Protein AF-A0A257GVI9-F1 (afdb_monomer_lite)

Sequence (114 aa):
LAILCRAFDITVGADVKSKPRRMQDLLALRTQVGDLTQNYFAEMGPHGYAALNVLTDYATRPEGVMAPEAAMHGLQQKAGSWMDGFITAIKDPDFSFDNYLGDFRKTAELIESL

Structure (mmCIF, N/CA/C/O backbone):
data_AF-A0A257GVI9-F1
#
_entry.id   AF-A0A257GVI9-F1
#
loop_
_atom_site.group_PDB
_atom_site.id
_atom_site.type_symbol
_atom_site.label_atom_id
_atom_site.label_alt_id
_atom_site.label_comp_id
_atom_site.label_asym_id
_atom_site.label_entity_id
_atom_site.label_seq_id
_atom_site.pdbx_PDB_ins_code
_atom_site.Cartn_x
_atom_site.Cartn_y
_atom_site.Cartn_z
_atom_site.occupancy
_atom_site.B_iso_or_equiv
_atom_site.auth_seq_id
_atom_site.auth_comp_id
_atom_site.auth_asym_id
_atom_site.auth_atom_id
_atom_site.pdbx_PDB_model_num
ATOM 1 N N . LEU A 1 1 ? 3.065 -1.462 4.996 1.00 94.38 1 LEU A N 1
ATOM 2 C CA . LEU A 1 1 ? 3.066 -2.027 3.624 1.00 94.38 1 LEU A CA 1
ATOM 3 C C . LEU A 1 1 ? 1.868 -2.936 3.279 1.00 94.38 1 LEU A C 1
ATOM 5 O O . LEU A 1 1 ? 1.249 -2.708 2.249 1.00 94.38 1 LEU A O 1
ATOM 9 N N . ALA A 1 2 ? 1.505 -3.948 4.084 1.00 96.62 2 ALA A N 1
ATOM 10 C CA . ALA A 1 2 ? 0.453 -4.920 3.715 1.00 96.62 2 ALA A CA 1
ATOM 11 C C . ALA A 1 2 ? -0.926 -4.295 3.418 1.00 96.62 2 ALA A C 1
ATOM 13 O O . ALA A 1 2 ? -1.579 -4.676 2.449 1.00 96.62 2 ALA A O 1
ATOM 14 N N . ILE A 1 3 ? -1.342 -3.294 4.207 1.00 96.12 3 ILE A N 1
ATOM 15 C CA . ILE A 1 3 ? -2.574 -2.527 3.950 1.00 96.12 3 ILE A CA 1
ATOM 16 C C . ILE A 1 3 ? -2.517 -1.846 2.580 1.00 96.12 3 ILE A C 1
ATOM 18 O O . ILE A 1 3 ? -3.471 -1.943 1.819 1.00 96.12 3 ILE A O 1
ATOM 22 N N . LEU A 1 4 ? -1.390 -1.215 2.242 1.00 97.25 4 LEU A N 1
ATOM 23 C CA . LEU A 1 4 ? -1.190 -0.566 0.948 1.00 97.25 4 LEU A CA 1
ATOM 24 C C . LEU A 1 4 ? -1.246 -1.573 -0.208 1.00 97.25 4 LEU A C 1
ATOM 26 O O . LEU A 1 4 ? -1.900 -1.314 -1.216 1.00 97.25 4 LEU A O 1
ATOM 30 N N . CYS A 1 5 ? -0.635 -2.749 -0.036 1.00 97.50 5 CYS A N 1
ATOM 31 C CA . CYS A 1 5 ? -0.706 -3.808 -1.040 1.00 97.50 5 CYS A CA 1
ATOM 32 C C . CYS A 1 5 ? -2.151 -4.256 -1.275 1.00 97.50 5 CYS A C 1
ATOM 34 O O . CYS A 1 5 ? -2.574 -4.370 -2.419 1.00 97.50 5 CYS A O 1
ATOM 36 N N . ARG A 1 6 ? -2.934 -4.426 -0.206 1.00 97.38 6 ARG A N 1
ATOM 37 C CA . ARG A 1 6 ? -4.356 -4.760 -0.314 1.00 97.38 6 ARG A CA 1
ATOM 38 C C . ARG A 1 6 ? -5.185 -3.633 -0.935 1.00 97.38 6 ARG A C 1
ATOM 40 O O . ARG A 1 6 ? -6.041 -3.910 -1.764 1.00 97.38 6 ARG A O 1
ATOM 47 N N . ALA A 1 7 ? -4.941 -2.381 -0.549 1.00 97.25 7 ALA A N 1
ATOM 48 C CA . ALA A 1 7 ? -5.693 -1.224 -1.034 1.00 97.25 7 ALA A CA 1
ATOM 49 C C . ALA A 1 7 ? -5.529 -1.005 -2.543 1.00 97.25 7 ALA A C 1
ATOM 51 O O . ALA A 1 7 ? -6.485 -0.635 -3.221 1.00 97.25 7 ALA A O 1
ATOM 52 N N . PHE A 1 8 ? -4.336 -1.273 -3.078 1.00 97.06 8 PHE A N 1
ATOM 53 C CA . PHE A 1 8 ? -4.043 -1.070 -4.499 1.00 97.06 8 PHE A CA 1
ATOM 54 C C . PHE A 1 8 ? -3.970 -2.353 -5.324 1.00 97.06 8 PHE A C 1
ATOM 56 O O . PHE A 1 8 ? -3.726 -2.275 -6.532 1.00 97.06 8 PHE A O 1
ATOM 63 N N . ASP A 1 9 ? -4.257 -3.501 -4.708 1.00 95.88 9 ASP A N 1
ATOM 64 C CA . ASP A 1 9 ? -4.183 -4.830 -5.321 1.00 95.88 9 ASP A CA 1
ATOM 65 C C . ASP A 1 9 ? -2.783 -5.138 -5.886 1.00 95.88 9 ASP A C 1
ATOM 67 O O . ASP A 1 9 ? -2.591 -5.550 -7.030 1.00 95.88 9 ASP A O 1
ATOM 71 N N . ILE A 1 10 ? -1.760 -4.858 -5.078 1.00 96.06 10 ILE A N 1
ATOM 72 C CA . ILE A 1 10 ? -0.366 -5.157 -5.397 1.00 96.06 10 ILE A CA 1
ATOM 73 C C . ILE A 1 10 ? -0.076 -6.574 -4.927 1.00 96.06 10 ILE A C 1
ATOM 75 O O . ILE A 1 10 ? -0.143 -6.871 -3.736 1.00 96.06 10 ILE A O 1
ATOM 79 N N . THR A 1 11 ? 0.310 -7.422 -5.873 1.00 95.12 11 THR A N 1
ATOM 80 C CA . THR A 1 11 ? 0.798 -8.780 -5.634 1.00 95.12 11 THR A CA 1
ATOM 81 C C . THR A 1 11 ? 2.217 -8.923 -6.181 1.00 95.12 11 THR A C 1
ATOM 83 O O . THR A 1 11 ? 2.602 -8.272 -7.162 1.00 95.12 11 THR A O 1
ATOM 86 N N . VAL A 1 12 ? 3.032 -9.742 -5.513 1.00 94.12 12 VAL A N 1
ATOM 87 C CA . VAL A 1 12 ? 4.427 -9.992 -5.896 1.00 94.12 12 VAL A CA 1
ATOM 88 C C . VAL A 1 12 ? 4.720 -11.484 -5.805 1.00 94.12 12 VAL A C 1
ATOM 90 O O . VAL A 1 12 ? 4.492 -12.110 -4.774 1.00 94.12 12 VAL A O 1
ATOM 93 N N . GLY A 1 13 ? 5.231 -12.047 -6.901 1.00 91.00 13 GLY A N 1
ATOM 94 C CA . GLY A 1 13 ? 5.737 -13.415 -6.955 1.00 91.00 13 GLY A CA 1
ATOM 95 C C . GLY A 1 13 ? 7.220 -13.497 -6.592 1.00 91.00 13 GLY A C 1
ATOM 96 O O . GLY A 1 13 ? 7.959 -12.513 -6.673 1.00 91.00 13 GLY A O 1
ATOM 97 N N . ALA A 1 14 ? 7.682 -14.695 -6.229 1.00 87.19 14 ALA A N 1
ATOM 98 C CA . ALA A 1 14 ? 9.088 -14.949 -5.900 1.00 87.19 14 ALA A CA 1
ATOM 99 C C . ALA A 1 14 ? 10.053 -14.690 -7.080 1.00 87.19 14 ALA A C 1
ATOM 101 O O . ALA A 1 14 ? 11.242 -14.449 -6.879 1.00 87.19 14 ALA A O 1
ATOM 102 N N . ASP A 1 15 ? 9.542 -14.690 -8.312 1.00 92.38 15 ASP A N 1
ATOM 103 C CA . ASP A 1 15 ? 10.286 -14.423 -9.541 1.00 92.38 15 ASP A CA 1
ATOM 104 C C . ASP A 1 15 ? 10.685 -12.947 -9.707 1.00 92.38 15 ASP A C 1
ATOM 106 O O . ASP A 1 15 ? 11.453 -12.620 -10.612 1.00 92.38 15 ASP A O 1
ATOM 110 N N . VAL A 1 16 ? 10.230 -12.042 -8.835 1.00 92.38 16 VAL A N 1
ATOM 111 C CA . VAL A 1 16 ? 10.506 -10.602 -8.950 1.00 92.38 16 VAL A CA 1
ATOM 112 C C . VAL A 1 16 ? 11.997 -10.257 -8.955 1.00 92.38 16 VAL A C 1
ATOM 114 O O . VAL A 1 16 ? 12.408 -9.336 -9.658 1.00 92.38 16 VAL A O 1
ATOM 117 N N . LYS A 1 17 ? 12.827 -11.053 -8.268 1.00 90.12 17 LYS A N 1
ATOM 118 C CA . LYS A 1 17 ? 14.294 -10.894 -8.251 1.00 90.12 17 LYS A CA 1
ATOM 119 C C . LYS A 1 17 ? 14.929 -11.088 -9.632 1.00 90.12 17 LYS A C 1
ATOM 121 O O . LYS A 1 17 ? 16.020 -10.593 -9.885 1.00 90.12 17 LYS A O 1
ATOM 126 N N . SER A 1 18 ? 14.234 -11.774 -10.539 1.00 93.75 18 SER A N 1
ATOM 127 C CA . SER A 1 18 ? 14.645 -11.960 -11.936 1.00 93.75 18 SER A CA 1
ATOM 128 C C . SER A 1 18 ? 14.131 -10.866 -12.884 1.00 93.75 18 SER A C 1
ATOM 130 O O . SER A 1 18 ? 14.418 -10.903 -14.078 1.00 93.75 18 SER A O 1
ATOM 132 N N . LYS A 1 19 ? 13.381 -9.875 -12.374 1.00 95.50 19 LYS A N 1
ATOM 133 C CA . LYS A 1 19 ? 12.750 -8.794 -13.148 1.00 95.50 19 LYS A CA 1
ATOM 134 C C . LYS A 1 19 ? 13.271 -7.425 -12.675 1.00 95.50 19 LYS A C 1
ATOM 136 O O . LYS A 1 19 ? 12.579 -6.752 -11.908 1.00 95.50 19 LYS A O 1
ATOM 141 N N . PRO A 1 20 ? 14.447 -6.963 -13.152 1.00 94.69 20 PRO A N 1
ATOM 142 C CA . PRO A 1 20 ? 15.135 -5.786 -12.607 1.00 94.69 20 PRO A CA 1
ATOM 143 C C . PRO A 1 20 ? 14.284 -4.517 -12.563 1.00 94.69 20 PRO A C 1
ATOM 145 O O . PRO A 1 20 ? 14.276 -3.818 -11.556 1.00 94.69 20 PRO A O 1
ATOM 148 N N . ARG A 1 21 ? 13.510 -4.245 -13.622 1.00 95.00 21 ARG A N 1
ATOM 149 C CA . ARG A 1 21 ? 12.629 -3.071 -13.664 1.00 95.00 21 ARG A CA 1
ATOM 150 C C . ARG A 1 21 ? 11.527 -3.143 -12.608 1.00 95.00 21 ARG A C 1
ATOM 152 O O . ARG A 1 21 ? 11.337 -2.194 -11.865 1.00 95.00 21 ARG A O 1
ATOM 159 N N . ARG A 1 22 ? 10.857 -4.293 -12.485 1.00 95.31 22 ARG A N 1
ATOM 160 C CA . ARG A 1 22 ? 9.814 -4.485 -11.468 1.00 95.31 22 ARG A CA 1
ATOM 161 C C . ARG A 1 22 ? 10.386 -4.400 -10.053 1.00 95.31 22 ARG A C 1
ATOM 163 O O . ARG A 1 22 ? 9.715 -3.894 -9.164 1.00 95.31 22 ARG A O 1
ATOM 170 N N . MET A 1 23 ? 11.608 -4.884 -9.844 1.00 96.50 23 MET A N 1
ATOM 171 C CA . MET A 1 23 ? 12.307 -4.750 -8.568 1.00 96.50 23 MET A CA 1
ATOM 172 C C . MET A 1 23 ? 12.582 -3.278 -8.234 1.00 96.50 23 MET A C 1
ATOM 174 O O . MET A 1 23 ? 12.281 -2.856 -7.124 1.00 96.50 23 MET A O 1
ATOM 178 N N . GLN A 1 24 ? 13.078 -2.486 -9.191 1.00 97.00 24 GLN A N 1
ATOM 179 C CA . GLN A 1 24 ? 13.267 -1.040 -9.007 1.00 97.00 24 GLN A CA 1
ATOM 180 C C . GLN A 1 24 ? 11.950 -0.324 -8.699 1.00 97.00 24 GLN A C 1
ATOM 182 O O . GLN A 1 24 ? 11.902 0.480 -7.772 1.00 97.00 24 GLN A O 1
ATOM 187 N N . ASP A 1 25 ? 10.877 -0.666 -9.414 1.00 96.75 25 ASP A N 1
ATOM 188 C CA . ASP A 1 25 ? 9.545 -0.114 -9.165 1.00 96.75 25 ASP A CA 1
ATOM 189 C C . ASP A 1 25 ? 9.082 -0.403 -7.721 1.00 96.75 25 ASP A C 1
ATOM 191 O O . ASP A 1 25 ? 8.610 0.483 -7.015 1.00 96.75 25 ASP A O 1
ATOM 195 N N . LEU A 1 26 ? 9.257 -1.639 -7.242 1.00 97.38 26 LEU A N 1
ATOM 196 C CA . LEU A 1 26 ? 8.874 -2.022 -5.880 1.00 97.38 26 LEU A CA 1
ATOM 197 C C . LEU A 1 26 ? 9.759 -1.391 -4.800 1.00 97.38 26 LEU A C 1
ATOM 199 O O . LEU A 1 26 ? 9.252 -1.091 -3.722 1.00 97.38 26 LEU A O 1
ATOM 203 N N . LEU A 1 27 ? 11.048 -1.174 -5.078 1.00 97.62 27 LEU A N 1
ATOM 204 C CA . LEU A 1 27 ? 11.944 -0.446 -4.178 1.00 97.62 27 LEU A CA 1
ATOM 205 C C . LEU A 1 27 ? 11.507 1.014 -4.039 1.00 97.62 27 LEU A C 1
ATOM 207 O O . LEU A 1 27 ? 11.383 1.490 -2.916 1.00 97.62 27 LEU A O 1
ATOM 211 N N . ALA A 1 28 ? 11.192 1.690 -5.148 1.00 98.06 28 ALA A N 1
ATOM 212 C CA . ALA A 1 28 ? 10.692 3.065 -5.118 1.00 98.06 28 ALA A CA 1
ATOM 213 C C . ALA A 1 28 ? 9.369 3.169 -4.338 1.00 98.06 28 ALA A C 1
ATOM 215 O O . ALA A 1 28 ? 9.233 4.002 -3.445 1.00 98.06 28 ALA A O 1
ATOM 216 N N . LEU A 1 29 ? 8.434 2.245 -4.589 1.00 97.94 29 LEU A N 1
ATOM 217 C CA . LEU A 1 29 ? 7.192 2.143 -3.821 1.00 97.94 29 LEU A CA 1
ATOM 218 C C . LEU A 1 29 ? 7.467 1.954 -2.324 1.00 97.94 29 LEU A C 1
ATOM 220 O O . LEU A 1 29 ? 6.881 2.651 -1.498 1.00 97.94 29 LEU A O 1
ATOM 224 N N . ARG A 1 30 ? 8.343 1.012 -1.958 1.00 98.06 30 ARG A N 1
ATOM 225 C CA . ARG A 1 30 ? 8.681 0.725 -0.558 1.00 98.06 30 ARG A CA 1
ATOM 226 C C . ARG A 1 30 ? 9.275 1.945 0.131 1.00 98.06 30 ARG A C 1
ATOM 228 O O . ARG A 1 30 ? 8.830 2.271 1.228 1.00 98.06 30 ARG A O 1
ATOM 235 N N . THR A 1 31 ? 10.240 2.604 -0.507 1.00 98.44 31 THR A N 1
ATOM 236 C CA . THR A 1 31 ? 10.879 3.813 0.019 1.00 98.44 31 THR A CA 1
ATOM 237 C C . THR A 1 31 ? 9.843 4.902 0.252 1.00 98.44 31 THR A C 1
ATOM 239 O O . THR A 1 31 ? 9.678 5.338 1.388 1.00 98.44 31 THR A O 1
ATOM 242 N N . GLN A 1 32 ? 9.059 5.252 -0.769 1.00 98.38 32 GLN A N 1
ATOM 243 C CA . GLN A 1 32 ? 8.058 6.307 -0.648 1.00 98.38 32 GLN A CA 1
ATOM 244 C C . GLN A 1 32 ? 7.036 6.013 0.457 1.00 98.38 32 GLN A C 1
ATOM 246 O O . GLN A 1 32 ? 6.722 6.871 1.279 1.00 98.38 32 GLN A O 1
ATOM 251 N N . VAL A 1 33 ? 6.499 4.792 0.501 1.00 98.12 33 VAL A N 1
ATOM 252 C CA . VAL A 1 33 ? 5.494 4.406 1.500 1.00 98.12 33 VAL A CA 1
ATOM 253 C C . VAL A 1 33 ? 6.090 4.379 2.905 1.00 98.12 33 VAL A C 1
ATOM 255 O O . VAL A 1 33 ? 5.396 4.734 3.860 1.00 98.12 33 VAL A O 1
ATOM 258 N N . GLY A 1 34 ? 7.354 3.973 3.040 1.00 98.06 34 GLY A N 1
ATOM 259 C CA . GLY A 1 34 ? 8.106 4.047 4.289 1.00 98.06 34 GLY A CA 1
ATOM 260 C C . GLY A 1 34 ? 8.209 5.484 4.790 1.00 98.06 34 GLY A C 1
ATOM 261 O O . GLY A 1 34 ? 7.792 5.760 5.916 1.00 98.06 34 GLY A O 1
ATOM 262 N N . ASP A 1 35 ? 8.650 6.398 3.925 1.00 98.44 35 ASP A N 1
ATOM 263 C CA . ASP A 1 35 ? 8.805 7.820 4.243 1.00 98.44 35 ASP A CA 1
ATOM 264 C C . ASP A 1 35 ? 7.464 8.463 4.623 1.00 98.44 35 ASP A C 1
ATOM 266 O O . ASP A 1 35 ? 7.353 9.128 5.654 1.00 98.44 35 ASP A O 1
ATOM 270 N N . LEU A 1 36 ? 6.405 8.213 3.844 1.00 98.44 36 LEU A N 1
ATOM 271 C CA . LEU A 1 36 ? 5.056 8.696 4.157 1.00 98.44 36 LEU A CA 1
ATOM 272 C C . LEU A 1 36 ? 4.562 8.159 5.502 1.00 98.44 36 LEU A C 1
ATOM 274 O O . LEU A 1 36 ? 4.012 8.914 6.304 1.00 98.44 36 LEU A O 1
ATOM 278 N N . THR A 1 37 ? 4.766 6.865 5.766 1.00 98.06 37 THR A N 1
ATOM 279 C CA . THR A 1 37 ? 4.355 6.245 7.032 1.00 98.06 37 THR A CA 1
ATOM 280 C C . THR A 1 37 ? 5.090 6.884 8.201 1.00 98.06 37 THR A C 1
ATOM 282 O O . THR A 1 37 ? 4.446 7.267 9.174 1.00 98.06 37 THR A O 1
ATOM 285 N N . GLN A 1 38 ? 6.412 7.046 8.097 1.00 98.06 38 GLN A N 1
ATOM 286 C CA . GLN A 1 38 ? 7.220 7.688 9.129 1.00 98.06 38 GLN A CA 1
ATOM 287 C C . GLN A 1 38 ? 6.742 9.117 9.399 1.00 98.06 38 GLN A C 1
ATOM 289 O O . GLN A 1 38 ? 6.524 9.469 10.556 1.00 98.06 38 GLN A O 1
ATOM 294 N N . ASN A 1 39 ? 6.533 9.914 8.350 1.00 98.19 39 ASN A N 1
ATOM 295 C CA . ASN A 1 39 ? 6.131 11.313 8.475 1.00 98.19 39 ASN A CA 1
ATOM 296 C C . ASN A 1 39 ? 4.748 11.451 9.124 1.00 98.19 39 ASN A C 1
ATOM 298 O O . ASN A 1 39 ? 4.616 12.105 10.158 1.00 98.19 39 ASN A O 1
ATOM 302 N N . TYR A 1 40 ? 3.728 10.773 8.585 1.00 98.25 40 TYR A N 1
ATOM 303 C CA . TYR A 1 40 ? 2.369 10.869 9.126 1.00 98.25 40 TYR A CA 1
ATOM 304 C C . TYR A 1 40 ? 2.256 10.295 10.541 1.00 98.25 40 TYR A C 1
ATOM 306 O O . TYR A 1 40 ? 1.520 10.838 11.366 1.00 98.25 40 TYR A O 1
ATOM 314 N N . PHE A 1 41 ? 2.978 9.214 10.852 1.00 97.75 41 PHE A N 1
ATOM 315 C CA . PHE A 1 41 ? 2.912 8.604 12.181 1.00 97.75 41 PHE A CA 1
ATOM 316 C C . PHE A 1 41 ? 3.689 9.423 13.215 1.00 97.75 41 PHE A C 1
ATOM 318 O O . PHE A 1 41 ? 3.282 9.448 14.374 1.00 97.75 41 PHE A O 1
ATOM 325 N N . ALA A 1 42 ? 4.768 10.103 12.816 1.00 98.00 42 ALA A N 1
ATOM 326 C CA . ALA A 1 42 ? 5.492 11.020 13.691 1.00 98.00 42 ALA A CA 1
ATOM 327 C C . ALA A 1 42 ? 4.681 12.289 13.995 1.00 98.00 42 ALA A C 1
ATOM 329 O O . ALA A 1 42 ? 4.691 12.756 15.131 1.00 98.00 42 ALA A O 1
ATOM 330 N N . GLU A 1 43 ? 3.971 12.833 13.003 1.00 97.38 43 GLU A N 1
ATOM 331 C CA . GLU A 1 43 ? 3.197 14.069 13.157 1.00 97.38 43 GLU A CA 1
ATOM 332 C C . GLU A 1 43 ? 1.871 13.851 13.902 1.00 97.38 43 GLU A C 1
ATOM 334 O O . GLU A 1 43 ? 1.503 14.649 14.763 1.00 97.38 43 GLU A O 1
ATOM 339 N N . MET A 1 44 ? 1.148 12.772 13.583 1.00 96.00 44 MET A N 1
ATOM 340 C CA . MET A 1 44 ? -0.238 12.576 14.033 1.00 96.00 44 MET A CA 1
ATOM 341 C C . MET A 1 44 ? -0.407 11.404 15.010 1.00 96.00 44 MET A C 1
ATOM 343 O O . MET A 1 44 ? -1.407 11.322 15.721 1.00 96.00 44 MET A O 1
ATOM 347 N N . GLY A 1 45 ? 0.568 10.495 15.069 1.00 95.69 45 GLY A N 1
ATOM 348 C CA . GLY A 1 45 ? 0.477 9.233 15.799 1.00 95.69 45 GLY A CA 1
ATOM 349 C C . GLY A 1 45 ? -0.031 8.057 14.944 1.00 95.69 45 GLY A C 1
ATOM 350 O O . GLY A 1 45 ? -0.578 8.241 13.853 1.00 95.69 45 GLY A O 1
ATOM 351 N N . PRO A 1 46 ? 0.139 6.809 15.425 1.00 94.25 46 PRO A N 1
ATOM 352 C CA . PRO A 1 46 ? -0.123 5.591 14.656 1.00 94.25 46 PRO A CA 1
ATOM 353 C C . PRO A 1 46 ? -1.605 5.176 14.691 1.00 94.25 46 PRO A C 1
ATOM 355 O O . PRO A 1 46 ? -1.958 4.113 15.202 1.00 94.25 46 PRO A O 1
ATOM 358 N N . HIS A 1 47 ? -2.495 6.015 14.164 1.00 92.94 47 HIS A N 1
ATOM 359 C CA . HIS A 1 47 ? -3.937 5.748 14.117 1.00 92.94 47 HIS A CA 1
ATOM 360 C C . HIS A 1 47 ? -4.478 5.658 12.682 1.00 92.94 47 HIS A C 1
ATOM 362 O O . HIS A 1 47 ? -3.817 6.045 11.717 1.00 92.94 47 HIS A O 1
ATOM 368 N N . GLY A 1 48 ? -5.730 5.209 12.533 1.00 89.62 48 GLY A N 1
ATOM 369 C CA . GLY A 1 48 ? -6.358 4.972 11.226 1.00 89.62 48 GLY A CA 1
ATOM 370 C C . GLY A 1 48 ? -6.307 6.164 10.263 1.00 89.62 48 GLY A C 1
ATOM 371 O O . GLY A 1 48 ? -6.066 5.972 9.078 1.00 89.62 48 GLY A O 1
ATOM 372 N N . TYR A 1 49 ? -6.438 7.397 10.762 1.00 91.94 49 TYR A N 1
ATOM 373 C CA . TYR A 1 49 ? -6.349 8.596 9.917 1.00 91.94 49 TYR A CA 1
ATOM 374 C C . TYR A 1 49 ? -4.944 8.828 9.327 1.00 91.94 49 TYR A C 1
ATOM 376 O O . TYR A 1 49 ? -4.824 9.189 8.161 1.00 91.94 49 TYR A O 1
ATOM 384 N N . ALA A 1 50 ? -3.873 8.536 10.075 1.00 95.88 50 ALA A N 1
ATOM 385 C CA . ALA A 1 50 ? -2.508 8.616 9.560 1.00 95.88 50 ALA A CA 1
ATOM 386 C C . ALA A 1 50 ? -2.284 7.557 8.471 1.00 95.88 50 ALA A C 1
ATOM 388 O O . ALA A 1 50 ? -1.729 7.854 7.419 1.00 95.88 50 ALA A O 1
ATOM 389 N N . ALA A 1 51 ? -2.794 6.337 8.679 1.00 94.44 51 ALA A N 1
ATOM 390 C CA . ALA A 1 51 ? -2.750 5.288 7.664 1.00 94.44 51 ALA A CA 1
ATOM 391 C C . ALA A 1 51 ? -3.546 5.660 6.399 1.00 94.44 51 ALA A C 1
ATOM 393 O O . ALA A 1 51 ? -3.080 5.398 5.293 1.00 94.44 51 ALA A O 1
ATOM 394 N N . LEU A 1 52 ? -4.714 6.297 6.545 1.00 94.88 52 LEU A N 1
ATOM 395 C CA . LEU A 1 52 ? -5.497 6.793 5.412 1.00 94.88 52 LEU A CA 1
ATOM 396 C C . LEU A 1 52 ? -4.712 7.840 4.614 1.00 94.88 52 LEU A C 1
ATOM 398 O O . LEU A 1 52 ? -4.636 7.722 3.394 1.00 94.88 52 LEU A O 1
ATOM 402 N N . ASN A 1 53 ? -4.073 8.792 5.298 1.00 97.00 53 ASN A N 1
ATOM 403 C CA . ASN A 1 53 ? -3.265 9.820 4.647 1.00 97.00 53 ASN A CA 1
ATOM 404 C C . ASN A 1 53 ? -2.103 9.225 3.845 1.00 97.00 53 ASN A C 1
ATOM 406 O O . ASN A 1 53 ? -1.887 9.633 2.708 1.00 97.00 53 ASN A O 1
ATOM 410 N N . VAL A 1 54 ? -1.414 8.211 4.383 1.00 97.94 54 VAL A N 1
ATOM 411 C CA . VAL A 1 54 ? -0.365 7.481 3.647 1.00 97.94 54 VAL A CA 1
ATOM 412 C C . VAL A 1 54 ? -0.905 6.919 2.329 1.00 97.94 54 VAL A C 1
ATOM 414 O O . VAL A 1 54 ? -0.271 7.076 1.287 1.00 97.94 54 VAL A O 1
ATOM 417 N N . LEU A 1 55 ? -2.081 6.280 2.351 1.00 97.75 55 LEU A N 1
ATOM 418 C CA . LEU A 1 55 ? -2.682 5.691 1.151 1.00 97.75 55 LEU A CA 1
ATOM 419 C C . LEU A 1 55 ? -3.089 6.759 0.132 1.00 97.75 55 LEU A C 1
ATOM 421 O O . LEU A 1 55 ? -2.795 6.620 -1.054 1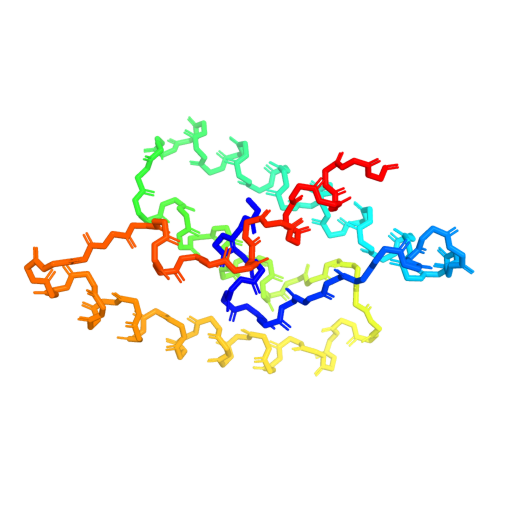.00 97.75 55 LEU A O 1
ATOM 425 N N . THR A 1 56 ? -3.764 7.820 0.574 1.00 97.56 56 THR A N 1
ATOM 426 C CA . THR A 1 56 ? -4.252 8.874 -0.325 1.00 97.56 56 THR A CA 1
ATOM 427 C C . THR A 1 56 ? -3.123 9.718 -0.904 1.00 97.56 56 THR A C 1
ATOM 429 O O . THR A 1 56 ? -3.208 10.145 -2.057 1.00 97.56 56 THR A O 1
ATOM 432 N N . ASP A 1 57 ? -2.054 9.937 -0.139 1.00 98.19 57 ASP A N 1
ATOM 433 C CA . ASP A 1 57 ? -0.892 10.684 -0.607 1.00 98.19 57 ASP A CA 1
ATOM 434 C C . ASP A 1 57 ? -0.084 9.856 -1.619 1.00 98.19 57 ASP A C 1
ATOM 436 O O . ASP A 1 57 ? 0.194 10.331 -2.721 1.00 98.19 57 ASP A O 1
ATOM 440 N N . TYR A 1 58 ? 0.147 8.565 -1.337 1.00 98.25 58 TYR A N 1
ATOM 441 C CA . TYR A 1 58 ? 0.719 7.643 -2.325 1.0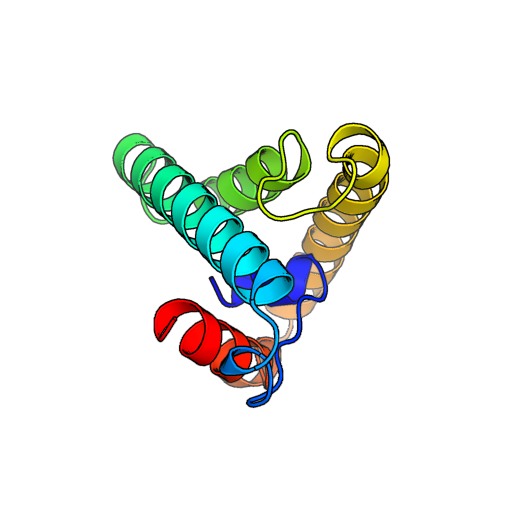0 98.25 58 TYR A CA 1
ATOM 442 C C . TYR A 1 58 ? -0.100 7.624 -3.625 1.00 98.25 58 TYR A C 1
ATOM 444 O O . TYR A 1 58 ? 0.453 7.761 -4.712 1.00 98.25 58 TYR A O 1
ATOM 452 N N . ALA A 1 59 ? -1.430 7.517 -3.532 1.00 97.50 59 ALA A N 1
ATOM 453 C CA . ALA A 1 59 ? -2.307 7.491 -4.703 1.00 97.50 59 ALA A CA 1
ATOM 454 C C . ALA A 1 59 ? -2.262 8.782 -5.542 1.00 97.50 59 ALA A C 1
ATOM 456 O O . ALA A 1 59 ? -2.568 8.745 -6.733 1.00 97.50 59 ALA A O 1
ATOM 457 N N . THR A 1 60 ? -1.896 9.914 -4.935 1.00 97.06 60 THR A N 1
ATOM 458 C CA . THR A 1 60 ? -1.835 11.226 -5.597 1.00 97.06 60 THR A CA 1
ATOM 459 C C . THR A 1 60 ? -0.516 11.445 -6.333 1.00 97.06 60 THR A C 1
ATOM 461 O O . THR A 1 60 ? -0.489 12.114 -7.363 1.00 97.06 60 THR A O 1
ATOM 464 N N . ARG A 1 61 ? 0.580 10.871 -5.837 1.00 96.31 61 ARG A N 1
ATOM 465 C CA . ARG A 1 61 ? 1.922 11.026 -6.417 1.00 96.31 61 ARG A CA 1
ATOM 466 C C . ARG A 1 61 ? 2.696 9.707 -6.380 1.00 96.31 61 ARG A C 1
ATOM 468 O O . ARG A 1 61 ? 3.712 9.630 -5.700 1.00 96.31 61 ARG A O 1
ATOM 475 N N . PRO A 1 62 ? 2.225 8.656 -7.065 1.00 96.75 62 PRO A N 1
ATOM 476 C CA . PRO A 1 62 ? 2.754 7.312 -6.878 1.00 96.75 62 PRO A CA 1
ATOM 477 C C . PRO A 1 62 ? 4.157 7.156 -7.470 1.00 96.75 62 PRO A C 1
ATOM 479 O O . PRO A 1 62 ? 4.377 7.388 -8.660 1.00 96.75 62 PRO A O 1
ATOM 482 N N . GLU A 1 63 ? 5.090 6.670 -6.661 1.00 96.75 63 GLU A N 1
ATOM 483 C CA . GLU A 1 63 ? 6.358 6.124 -7.132 1.00 96.75 63 GLU A CA 1
ATOM 484 C C . GLU A 1 63 ? 6.248 4.612 -7.360 1.00 96.75 63 GLU A C 1
ATOM 486 O O . GLU A 1 63 ? 5.389 3.916 -6.801 1.00 96.75 63 GLU A O 1
ATOM 491 N N . GLY A 1 64 ? 7.118 4.089 -8.227 1.00 94.31 64 GLY A N 1
ATOM 492 C CA . GLY A 1 64 ? 7.120 2.665 -8.559 1.00 94.31 64 GLY A CA 1
ATOM 493 C C . GLY A 1 64 ? 6.001 2.226 -9.504 1.00 94.31 64 GLY A C 1
ATOM 494 O O . GLY A 1 64 ? 5.608 1.057 -9.510 1.00 94.31 64 GLY A O 1
ATOM 495 N N . VAL A 1 65 ? 5.464 3.154 -10.300 1.00 92.50 65 VAL A N 1
ATOM 496 C CA . VAL A 1 65 ? 4.444 2.879 -11.319 1.00 92.50 65 VAL A CA 1
ATOM 497 C C . VAL A 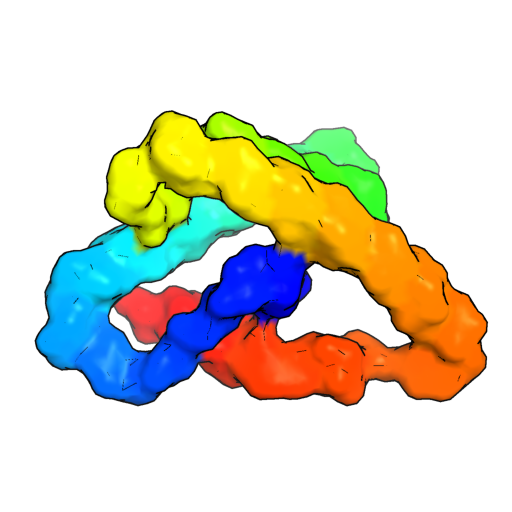1 65 ? 4.863 3.446 -12.674 1.00 92.50 65 VAL A C 1
ATOM 499 O O . VAL A 1 65 ? 5.525 4.479 -12.762 1.00 92.50 65 VAL A O 1
ATOM 502 N N . MET A 1 66 ? 4.467 2.778 -13.759 1.00 88.38 66 MET A N 1
ATOM 503 C CA . MET A 1 66 ? 4.632 3.345 -15.099 1.00 88.38 66 MET A CA 1
ATOM 504 C C . MET A 1 66 ? 3.597 4.446 -15.331 1.00 88.38 66 MET A C 1
ATOM 506 O O . MET A 1 66 ? 2.416 4.218 -15.088 1.00 88.38 66 MET A O 1
ATOM 510 N N . ALA A 1 67 ? 4.043 5.591 -15.857 1.00 90.88 67 ALA A N 1
ATOM 511 C CA . ALA A 1 67 ? 3.209 6.770 -16.119 1.00 90.88 67 ALA A CA 1
ATOM 512 C C . ALA A 1 67 ? 2.368 7.191 -14.887 1.00 90.88 67 ALA A C 1
ATOM 514 O O . ALA A 1 67 ? 1.148 7.001 -14.885 1.00 90.88 67 ALA A O 1
ATOM 515 N N . PRO A 1 68 ? 3.005 7.745 -13.834 1.00 89.38 68 PRO A N 1
ATOM 516 C CA . PRO A 1 68 ? 2.350 8.111 -12.573 1.00 89.38 68 PRO A CA 1
ATOM 517 C C . PRO A 1 68 ? 1.077 8.946 -12.739 1.00 89.38 68 PRO A C 1
ATOM 519 O O . PRO A 1 68 ? 0.063 8.662 -12.104 1.00 89.38 68 PRO A O 1
ATOM 522 N N . GLU A 1 69 ? 1.089 9.916 -13.650 1.00 90.88 69 GLU A N 1
ATOM 523 C CA . GLU A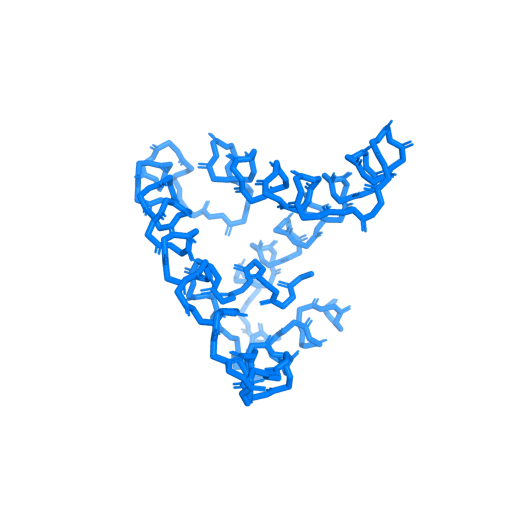 1 69 ? -0.043 10.802 -13.926 1.00 90.88 69 GLU A CA 1
ATOM 524 C C . GLU A 1 69 ? -1.243 10.032 -14.490 1.00 90.88 69 GLU A C 1
ATOM 526 O O . GLU A 1 69 ? -2.390 10.312 -14.142 1.00 90.88 69 GLU A O 1
ATOM 531 N N . ALA A 1 70 ? -0.984 9.024 -15.329 1.00 90.75 70 ALA A N 1
ATOM 532 C CA . ALA A 1 70 ? -2.021 8.160 -15.886 1.00 90.75 70 ALA A CA 1
ATOM 533 C C . ALA A 1 70 ? -2.558 7.158 -14.848 1.00 90.75 70 ALA A C 1
ATOM 535 O O . ALA A 1 70 ? -3.729 6.781 -14.902 1.00 90.75 70 ALA A O 1
ATOM 536 N N . ALA A 1 71 ? -1.725 6.738 -13.890 1.00 92.62 71 ALA A N 1
ATOM 537 C CA . ALA A 1 71 ? -2.109 5.815 -12.823 1.00 92.62 71 ALA A CA 1
ATOM 538 C C . ALA A 1 71 ? -2.892 6.494 -11.682 1.00 92.62 71 ALA A C 1
ATOM 540 O O . ALA A 1 71 ? -3.703 5.835 -11.026 1.00 92.62 71 ALA A O 1
ATOM 541 N N . MET A 1 72 ? -2.680 7.798 -11.463 1.00 95.00 72 MET A N 1
ATOM 542 C CA . MET A 1 72 ? -3.225 8.574 -10.342 1.00 95.00 72 MET A CA 1
ATOM 543 C C . MET A 1 72 ? -4.740 8.411 -10.178 1.00 95.00 72 MET A C 1
ATOM 545 O O . MET A 1 72 ? -5.209 8.050 -9.100 1.00 95.00 72 MET A O 1
ATOM 549 N N . HIS A 1 73 ? -5.516 8.609 -11.249 1.00 95.69 73 HIS A N 1
ATOM 550 C CA . HIS A 1 73 ? -6.978 8.512 -11.179 1.00 95.69 73 HIS A CA 1
ATOM 551 C C . HIS A 1 73 ? -7.446 7.129 -10.699 1.00 95.69 73 HIS A C 1
ATOM 553 O O . HIS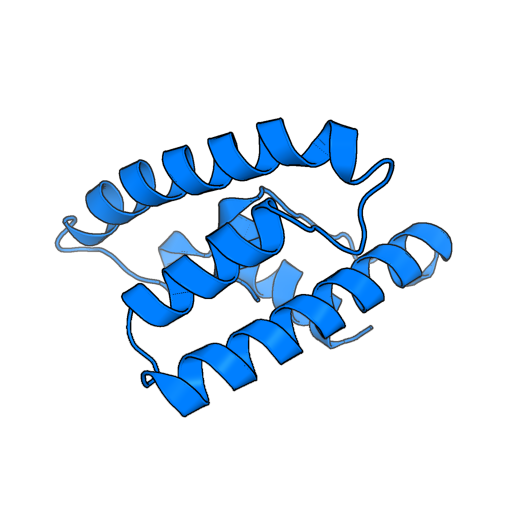 A 1 73 ? -8.292 7.023 -9.810 1.00 95.69 73 HIS A O 1
ATOM 559 N N . GLY A 1 74 ? -6.856 6.063 -11.250 1.00 96.06 74 GLY A N 1
ATOM 560 C CA . GLY A 1 74 ? -7.187 4.693 -10.868 1.00 96.06 74 GLY A CA 1
ATOM 561 C C . GLY A 1 74 ? -6.787 4.378 -9.426 1.00 96.06 74 GLY A C 1
ATOM 562 O O . GLY A 1 74 ? -7.540 3.728 -8.705 1.00 96.06 74 GLY A O 1
ATOM 563 N N . LEU A 1 75 ? -5.633 4.869 -8.971 1.00 97.12 75 LEU A N 1
ATOM 564 C CA . LEU A 1 75 ? -5.185 4.679 -7.591 1.00 97.12 75 LEU A CA 1
ATOM 565 C C . LEU A 1 75 ? -6.057 5.445 -6.593 1.00 97.12 75 LEU A C 1
ATOM 567 O O . LEU A 1 75 ? -6.408 4.891 -5.555 1.00 97.12 75 LEU A O 1
ATOM 571 N N . GLN A 1 76 ? -6.476 6.669 -6.912 1.00 97.31 76 GLN A N 1
ATOM 572 C CA . GLN A 1 76 ? -7.394 7.441 -6.069 1.00 97.31 76 GLN A CA 1
ATOM 573 C C . GLN A 1 76 ? -8.766 6.759 -5.957 1.00 97.31 76 GLN A C 1
ATOM 575 O O . GLN A 1 76 ? -9.308 6.644 -4.857 1.00 97.31 76 GLN A O 1
ATOM 580 N N . GLN A 1 77 ? -9.300 6.222 -7.061 1.00 97.50 77 GLN A N 1
ATOM 581 C CA . GLN A 1 77 ? -10.528 5.419 -7.029 1.00 97.50 77 GLN A CA 1
ATOM 582 C C . GLN A 1 77 ? -10.370 4.145 -6.192 1.00 97.50 77 GLN A C 1
ATOM 584 O O . GLN A 1 77 ? -11.266 3.807 -5.414 1.00 97.50 77 GLN A O 1
ATOM 589 N N . LYS A 1 78 ? -9.231 3.451 -6.314 1.00 97.12 78 LYS A N 1
ATOM 590 C CA . LYS A 1 78 ? -8.918 2.276 -5.490 1.00 97.12 78 LYS A CA 1
ATOM 591 C C . LYS A 1 78 ? -8.813 2.631 -4.007 1.00 97.12 78 LYS A C 1
ATOM 593 O O . LYS A 1 78 ? -9.375 1.908 -3.195 1.00 97.12 78 LYS A O 1
ATOM 598 N N . ALA A 1 79 ? -8.175 3.749 -3.652 1.00 96.56 79 ALA A N 1
ATOM 599 C CA . ALA A 1 79 ? -8.095 4.218 -2.268 1.00 96.56 79 ALA A CA 1
ATOM 600 C C . ALA A 1 79 ? -9.491 4.473 -1.674 1.00 96.56 79 ALA A C 1
ATOM 602 O O . ALA A 1 79 ? -9.785 3.993 -0.580 1.00 96.56 79 ALA A O 1
ATOM 603 N N . GLY A 1 80 ? -10.366 5.164 -2.416 1.00 95.44 80 GLY A N 1
ATOM 604 C CA . GLY A 1 80 ? -11.754 5.393 -2.002 1.00 95.44 80 GLY A CA 1
ATOM 605 C C . GLY A 1 80 ? -12.539 4.088 -1.844 1.00 95.44 80 GLY A C 1
ATOM 606 O O . GLY A 1 80 ? -13.107 3.830 -0.786 1.00 95.44 80 GLY A O 1
ATOM 607 N N . SER A 1 81 ? -12.477 3.214 -2.852 1.00 96.25 81 SER A N 1
ATOM 608 C CA . SER A 1 81 ? -13.163 1.911 -2.831 1.00 96.25 81 SER A CA 1
ATOM 609 C C . SER A 1 81 ? -12.674 1.018 -1.686 1.00 96.25 81 SER A C 1
ATOM 611 O O . SER A 1 81 ? -13.464 0.338 -1.029 1.00 96.25 81 SER A O 1
ATOM 613 N N . TRP A 1 82 ? -11.365 1.024 -1.422 1.00 96.19 82 TRP A N 1
ATOM 614 C CA . TRP A 1 82 ? -10.776 0.305 -0.299 1.00 96.19 82 TRP A CA 1
ATOM 615 C C . TRP A 1 82 ? -11.279 0.849 1.039 1.00 96.19 82 TRP A C 1
ATOM 617 O O . TRP A 1 82 ? -11.593 0.048 1.915 1.00 96.19 82 TRP A O 1
ATOM 627 N N . MET A 1 83 ? -11.390 2.171 1.201 1.00 94.38 83 MET A N 1
ATOM 628 C CA . MET A 1 83 ? -11.865 2.787 2.442 1.00 94.38 83 MET A CA 1
ATOM 629 C C . MET A 1 83 ? -13.304 2.362 2.762 1.00 94.38 83 MET A C 1
ATOM 631 O O . MET A 1 83 ? -13.569 1.907 3.877 1.00 94.38 83 MET A O 1
ATOM 635 N N . ASP A 1 84 ? -14.203 2.415 1.777 1.00 94.44 84 ASP A N 1
ATOM 636 C CA . ASP A 1 84 ? -15.595 1.971 1.934 1.00 94.44 84 ASP A CA 1
ATOM 637 C C . ASP A 1 84 ? -15.676 0.475 2.295 1.00 94.44 84 ASP A C 1
ATOM 639 O O . ASP A 1 84 ? -16.407 0.062 3.208 1.00 94.44 84 ASP A O 1
ATOM 643 N N . GLY A 1 85 ? -14.866 -0.349 1.622 1.00 95.19 85 GLY A N 1
ATOM 644 C CA . GLY A 1 85 ? -14.763 -1.781 1.896 1.00 95.19 85 GLY A CA 1
ATOM 645 C C . GLY A 1 85 ? -14.160 -2.094 3.268 1.00 95.19 85 GLY A C 1
ATOM 646 O O . GLY A 1 85 ? -14.634 -2.993 3.961 1.00 95.19 85 GLY A O 1
ATOM 647 N N . PHE A 1 86 ? -13.141 -1.349 3.699 1.00 94.88 86 PHE A N 1
ATOM 648 C CA . PHE A 1 86 ? -12.485 -1.534 4.992 1.00 94.88 86 PHE A CA 1
ATOM 649 C C . PHE A 1 86 ? -13.414 -1.164 6.145 1.00 94.88 86 PHE A C 1
ATOM 651 O O . PHE A 1 86 ? -13.548 -1.956 7.072 1.00 94.88 86 PHE A O 1
ATOM 658 N N . ILE A 1 87 ? -14.118 -0.029 6.059 1.00 93.44 87 ILE A N 1
ATOM 659 C CA . ILE A 1 87 ? -15.117 0.382 7.060 1.00 93.44 87 ILE A CA 1
ATOM 660 C C . ILE A 1 87 ? -16.206 -0.682 7.211 1.00 93.44 87 ILE A C 1
ATOM 662 O O . ILE A 1 87 ? -16.689 -0.924 8.315 1.00 93.44 87 ILE A O 1
ATOM 666 N N . THR A 1 88 ? -16.603 -1.316 6.109 1.00 95.50 88 THR A N 1
ATOM 667 C CA . THR A 1 88 ? -17.572 -2.414 6.142 1.00 95.50 88 THR A CA 1
ATOM 668 C C . THR A 1 88 ? -16.974 -3.659 6.795 1.00 95.50 88 THR A C 1
ATOM 670 O O . THR A 1 88 ? -17.606 -4.242 7.669 1.00 95.50 88 THR A O 1
ATOM 673 N N . ALA A 1 89 ? -15.741 -4.028 6.438 1.00 95.12 89 ALA A N 1
ATOM 674 C CA . ALA A 1 89 ? -15.066 -5.205 6.980 1.00 95.12 89 ALA A CA 1
ATOM 675 C C . ALA A 1 89 ? -14.825 -5.112 8.496 1.00 95.12 89 ALA A C 1
ATOM 677 O O . ALA A 1 89 ? -15.076 -6.077 9.203 1.00 95.12 89 ALA A O 1
ATOM 678 N N . ILE A 1 90 ? -14.385 -3.961 9.015 1.00 94.94 90 ILE A N 1
ATOM 679 C CA . ILE A 1 90 ? -14.079 -3.805 10.451 1.00 94.94 90 ILE A CA 1
ATOM 680 C C . ILE A 1 90 ? -15.317 -3.770 11.354 1.00 94.94 90 ILE A C 1
ATOM 682 O O . ILE A 1 90 ? -15.180 -3.801 12.573 1.00 94.94 90 ILE A O 1
ATOM 686 N N . LYS A 1 91 ? -16.519 -3.651 10.777 1.00 95.94 91 LYS A N 1
ATOM 687 C CA . LYS A 1 91 ? -17.783 -3.752 11.523 1.00 95.94 91 LYS A CA 1
ATOM 688 C C . LYS A 1 91 ? -18.181 -5.200 11.794 1.00 95.94 91 LYS A C 1
ATOM 690 O O . LYS A 1 91 ? -19.075 -5.421 12.607 1.00 95.94 91 LYS A O 1
ATOM 695 N N . ASP A 1 92 ? -17.560 -6.152 11.104 1.00 96.56 92 ASP A N 1
ATOM 696 C CA . ASP A 1 92 ? -17.760 -7.570 11.360 1.00 96.56 92 ASP A CA 1
ATOM 697 C C . ASP A 1 92 ? -17.219 -7.920 12.764 1.00 96.56 92 ASP A C 1
ATOM 699 O O . ASP A 1 92 ? -16.047 -7.641 13.040 1.00 96.56 92 ASP A O 1
ATOM 703 N N . PRO A 1 93 ? -18.035 -8.502 13.665 1.00 96.25 93 PRO A N 1
ATOM 704 C CA . PRO A 1 93 ? -17.581 -8.940 14.986 1.00 96.25 93 PRO A CA 1
ATOM 705 C C . PRO A 1 93 ? -16.411 -9.930 14.945 1.00 96.25 93 PRO A C 1
ATOM 707 O O . PRO A 1 93 ? -15.619 -9.964 15.885 1.00 96.25 93 PRO A O 1
ATOM 710 N N . ASP A 1 94 ? -16.284 -10.693 13.857 1.00 96.81 94 ASP A N 1
ATOM 711 C CA . ASP A 1 94 ? -15.232 -11.687 13.647 1.00 96.81 94 ASP A CA 1
ATOM 712 C C . ASP A 1 94 ? -14.054 -11.126 12.822 1.00 96.81 94 ASP A C 1
ATOM 714 O O . ASP A 1 94 ? -13.195 -11.875 12.336 1.00 96.81 94 ASP A O 1
ATOM 718 N N . PHE A 1 95 ? -13.984 -9.798 12.646 1.00 96.94 95 PHE A N 1
ATOM 719 C CA . PHE A 1 95 ? -12.900 -9.159 11.910 1.00 96.94 95 PHE A CA 1
ATOM 720 C C . PHE A 1 95 ? -11.532 -9.499 12.515 1.00 96.94 95 PHE A C 1
ATOM 722 O O . PHE A 1 95 ? -11.247 -9.273 13.691 1.00 96.94 95 PHE A O 1
ATOM 729 N N . SER A 1 96 ? -10.629 -9.962 11.653 1.00 96.31 96 SER A N 1
ATOM 730 C CA . SER A 1 96 ? -9.225 -10.183 11.979 1.00 96.31 96 SER A CA 1
ATOM 731 C C . SER A 1 96 ? -8.351 -9.596 10.885 1.00 96.31 96 SER A C 1
ATOM 733 O O . SER A 1 96 ? -8.567 -9.859 9.701 1.00 96.31 96 SER A O 1
ATOM 735 N N . PHE A 1 97 ? -7.315 -8.853 11.275 1.00 94.00 97 PHE A N 1
ATOM 736 C CA . PHE A 1 97 ? -6.314 -8.362 10.330 1.00 94.00 97 PHE A CA 1
ATOM 737 C C . PHE A 1 97 ? -5.578 -9.495 9.616 1.00 94.00 97 PHE A C 1
ATOM 739 O O . PHE A 1 97 ? -5.172 -9.309 8.473 1.00 94.00 97 PHE A O 1
ATOM 746 N N . ASP A 1 98 ? -5.421 -10.659 10.245 1.00 94.88 98 ASP A N 1
ATOM 747 C CA . ASP A 1 98 ? -4.743 -11.797 9.623 1.00 94.88 98 ASP A CA 1
ATOM 748 C C . ASP A 1 98 ? -5.565 -12.332 8.449 1.00 94.88 98 ASP A C 1
ATOM 750 O O . ASP A 1 98 ? -5.053 -12.449 7.334 1.00 94.88 98 ASP A O 1
ATOM 754 N N . ASN A 1 99 ? -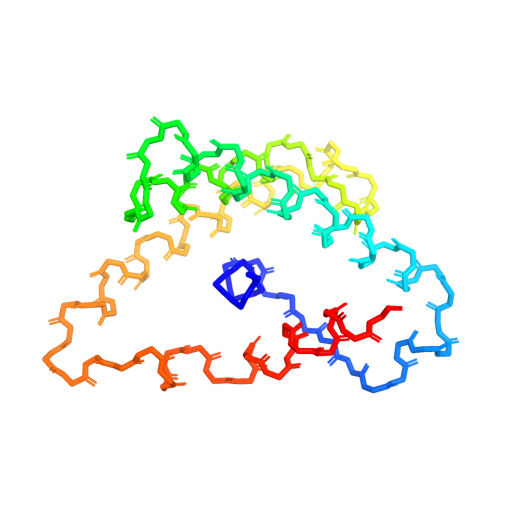6.863 -12.546 8.676 1.00 95.19 99 ASN A N 1
ATOM 755 C CA . ASN A 1 99 ? -7.801 -12.983 7.642 1.00 95.19 99 ASN A CA 1
ATOM 756 C C . ASN A 1 99 ? -8.011 -11.896 6.587 1.00 95.19 99 ASN A C 1
ATOM 758 O O . ASN A 1 99 ? -8.029 -12.176 5.390 1.00 95.19 99 ASN A O 1
ATOM 762 N N . TYR A 1 100 ? -8.143 -10.642 7.026 1.00 96.62 100 TYR A N 1
ATOM 763 C CA . TYR A 1 100 ? -8.345 -9.513 6.133 1.00 96.62 100 TYR A CA 1
ATOM 764 C C . TYR A 1 100 ? -7.128 -9.290 5.241 1.00 96.62 100 TYR A C 1
ATOM 766 O O . TYR A 1 100 ? -7.295 -9.083 4.053 1.00 96.62 100 TYR A O 1
ATOM 774 N N . LEU A 1 101 ? -5.897 -9.333 5.747 1.00 96.50 101 LEU A N 1
ATOM 775 C CA . LEU A 1 101 ? -4.719 -9.077 4.916 1.00 96.50 101 LEU A CA 1
ATOM 776 C C . LEU A 1 101 ? -4.307 -10.295 4.080 1.00 96.50 101 LEU A C 1
ATOM 778 O O . LEU A 1 101 ? -3.809 -10.098 2.975 1.00 96.50 101 LEU A O 1
ATOM 782 N N . GLY A 1 102 ? -4.527 -11.525 4.552 1.00 96.19 102 GLY A N 1
ATOM 783 C CA . GLY A 1 102 ? -4.255 -12.746 3.787 1.00 96.19 102 GLY A CA 1
ATOM 784 C C . GLY A 1 102 ? -2.870 -12.750 3.122 1.00 96.19 102 GLY A C 1
ATOM 785 O O . GLY A 1 102 ? -1.859 -12.402 3.740 1.00 96.19 102 GLY A O 1
ATOM 786 N N . ASP A 1 103 ? -2.820 -13.084 1.830 1.00 96.06 103 ASP A N 1
ATOM 787 C CA . ASP A 1 103 ? -1.570 -13.149 1.056 1.00 96.06 103 ASP A CA 1
ATOM 788 C C . ASP A 1 103 ? -0.896 -11.784 0.811 1.00 96.06 103 ASP A C 1
ATOM 790 O O . ASP A 1 103 ? 0.287 -11.731 0.451 1.00 96.06 103 ASP A O 1
ATOM 794 N N . PHE A 1 104 ? -1.573 -10.663 1.085 1.00 97.56 104 PHE A N 1
ATOM 795 C CA . PHE A 1 104 ? -0.932 -9.345 1.039 1.00 97.56 104 PHE A CA 1
ATOM 796 C C . PHE A 1 104 ? 0.118 -9.169 2.145 1.00 97.56 104 PHE A C 1
ATOM 798 O O . PHE A 1 104 ? 1.019 -8.343 1.994 1.00 97.56 104 PHE A O 1
ATOM 805 N N . ARG A 1 105 ? 0.069 -9.968 3.225 1.00 96.56 105 ARG A N 1
ATOM 806 C CA . ARG A 1 105 ? 1.153 -10.026 4.224 1.00 96.56 105 ARG A CA 1
ATOM 807 C C . ARG A 1 105 ? 2.441 -10.576 3.621 1.00 96.56 105 ARG A C 1
ATOM 809 O O . ARG A 1 105 ? 3.467 -9.908 3.679 1.00 96.56 105 ARG A O 1
ATOM 816 N N . LYS A 1 106 ? 2.357 -11.727 2.950 1.00 95.44 106 LYS A N 1
ATOM 817 C CA . LYS A 1 106 ? 3.499 -12.338 2.248 1.00 95.44 106 LYS A CA 1
ATOM 818 C C . LYS A 1 106 ? 4.027 -11.423 1.149 1.00 95.44 106 LYS A C 1
ATOM 820 O O . LYS A 1 106 ? 5.231 -11.296 0.971 1.00 95.44 106 LYS A O 1
ATOM 825 N N . THR A 1 107 ? 3.127 -10.753 0.428 1.00 96.62 107 THR A N 1
ATOM 826 C CA . THR A 1 107 ? 3.523 -9.759 -0.576 1.00 96.62 107 THR A CA 1
ATOM 827 C C . THR A 1 107 ? 4.333 -8.627 0.055 1.00 96.62 107 THR A C 1
ATOM 829 O O . THR A 1 107 ? 5.385 -8.267 -0.466 1.00 96.62 107 THR A O 1
ATOM 832 N N . ALA A 1 108 ? 3.878 -8.092 1.189 1.00 96.88 108 ALA A N 1
ATOM 833 C CA . ALA A 1 108 ? 4.611 -7.062 1.910 1.00 96.88 108 ALA A CA 1
ATOM 834 C C . ALA A 1 108 ? 5.986 -7.547 2.387 1.00 96.88 108 ALA A C 1
ATOM 836 O O . ALA A 1 108 ? 6.970 -6.851 2.169 1.00 96.88 108 ALA A O 1
ATOM 837 N N . GLU A 1 109 ? 6.069 -8.745 2.967 1.00 95.94 109 GLU A N 1
ATOM 838 C CA . GLU A 1 109 ? 7.337 -9.356 3.393 1.00 95.94 109 GLU A CA 1
ATOM 839 C C . GLU A 1 109 ? 8.316 -9.522 2.225 1.00 95.94 109 GLU A C 1
ATOM 841 O O . GLU A 1 109 ? 9.500 -9.209 2.355 1.00 95.94 109 GLU A O 1
ATOM 846 N N . LEU A 1 110 ? 7.826 -9.956 1.058 1.00 95.88 110 LEU A N 1
ATOM 847 C CA . LEU A 1 110 ? 8.647 -10.066 -0.144 1.00 95.88 110 LEU A CA 1
ATOM 848 C C . LEU A 1 110 ? 9.199 -8.708 -0.576 1.00 95.88 110 LEU A C 1
ATOM 850 O O . LEU A 1 110 ? 10.388 -8.633 -0.876 1.00 95.88 110 LEU A O 1
ATOM 854 N N . ILE A 1 111 ? 8.377 -7.653 -0.575 1.00 96.75 111 ILE A N 1
ATOM 855 C CA . ILE A 1 111 ? 8.808 -6.294 -0.937 1.00 96.75 111 ILE A CA 1
ATOM 856 C C . ILE A 1 111 ? 9.827 -5.743 0.073 1.00 96.75 111 ILE A C 1
ATOM 858 O O . ILE A 1 111 ? 10.818 -5.142 -0.334 1.00 96.75 111 ILE A O 1
ATOM 862 N N . GLU A 1 112 ? 9.626 -5.970 1.373 1.00 95.88 112 GLU A N 1
ATOM 863 C CA . GLU A 1 112 ? 10.577 -5.558 2.419 1.00 95.88 112 GLU A CA 1
ATOM 864 C C . GLU A 1 112 ? 11.925 -6.287 2.314 1.00 95.88 112 GLU A C 1
ATOM 866 O O . GLU A 1 112 ? 12.954 -5.744 2.707 1.00 95.88 112 GLU A O 1
ATOM 871 N N . SER A 1 113 ? 11.927 -7.505 1.762 1.00 94.06 113 SER A N 1
ATOM 872 C CA . SER A 1 113 ? 13.135 -8.314 1.556 1.00 94.06 113 SER A CA 1
ATOM 873 C C . SER A 1 113 ? 13.924 -8.000 0.276 1.00 94.06 113 SER A C 1
ATOM 875 O O . SER A 1 113 ? 14.949 -8.650 0.036 1.00 94.06 113 SER A O 1
ATOM 877 N N . LEU A 1 114 ? 13.427 -7.087 -0.571 1.00 90.00 114 LEU A N 1
ATOM 878 C CA . LEU A 1 114 ? 14.148 -6.592 -1.754 1.00 90.00 114 LEU A CA 1
ATOM 879 C C . LEU A 1 114 ? 15.320 -5.696 -1.346 1.00 90.00 114 LEU A C 1
ATOM 881 O O . LEU A 1 114 ? 16.361 -5.807 -2.025 1.00 90.00 114 LEU A O 1
#

Radius of gyration: 14.11 Å; chains: 1; bounding box: 33×29×32 Å

Foldseek 3Di:
DLLLCLLLVPADDPCVVVVVLLLQLLLFQVVLLVVQLVVLCVVPNDDPVSVLSSQLVCLQQPGSDDPSVVSSVVSNVSSVVSVVVVVVQVVPPPRDPCVVSPCSVVRVVSSVVD

pLDDT: mean 95.63, std 2.36, range [87.19, 98.44]

Secondary structure (DSSP, 8-state):
-HHHHHHHT----GGGGG-HHHHHHHHHHHHHHHHHHHHHHHHH-SSHHHHHHHHHHHHHS-SSSSSHHHHHHHHHHHHHHHHHHHHHHTTSTT--HHHHHTHHHHHHHHHHT-